Protein AF-A0A6V7IXF1-F1 (afdb_monomer_lite)

Organism: NCBI:txid1563983

Foldseek 3Di:
DPLADPVLVVVVVCLPDPDPVSNVVVCVVCVPVVVVSLVRNCVRDPDPVSNVVSVVSVVVVVD

Structure (mmCIF, N/CA/C/O backbone):
data_AF-A0A6V7IXF1-F1
#
_entry.id   AF-A0A6V7IXF1-F1
#
loop_
_atom_site.group_PDB
_atom_site.id
_atom_site.type_symbol
_atom_site.label_atom_id
_atom_site.label_alt_id
_atom_site.label_comp_id
_atom_site.label_asym_id
_atom_site.label_entity_id
_atom_site.label_seq_id
_atom_site.pdbx_PDB_ins_code
_atom_site.Cartn_x
_atom_site.Cartn_y
_atom_site.Cartn_z
_atom_site.occupancy
_atom_site.B_iso_or_equiv
_atom_site.auth_seq_id
_atom_site.auth_comp_id
_atom_site.auth_asym_id
_atom_site.auth_atom_id
_atom_site.pdbx_PDB_model_num
ATOM 1 N N . SER A 1 1 ? -18.200 -9.358 11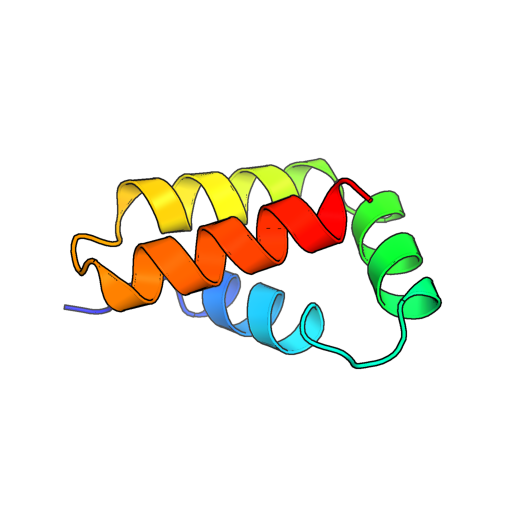.437 1.00 45.44 1 SER A N 1
ATOM 2 C CA . SER A 1 1 ? -17.629 -8.022 11.194 1.00 45.44 1 SER A CA 1
ATOM 3 C C . SER A 1 1 ? -16.382 -8.184 10.348 1.00 45.44 1 SER A C 1
ATOM 5 O O . SER A 1 1 ? -15.343 -8.529 10.898 1.00 45.44 1 SER A O 1
ATOM 7 N N . GLN A 1 2 ? -16.493 -8.085 9.020 1.00 53.44 2 GLN A N 1
ATOM 8 C CA . GLN A 1 2 ? -15.298 -8.080 8.170 1.00 53.44 2 GLN A CA 1
ATOM 9 C C . GLN A 1 2 ? -14.644 -6.704 8.304 1.00 53.44 2 GLN A C 1
ATOM 11 O O . GLN A 1 2 ? -15.322 -5.689 8.191 1.00 53.44 2 GLN A O 1
ATOM 16 N N . MET A 1 3 ? -13.358 -6.687 8.651 1.00 62.19 3 MET A N 1
ATOM 17 C CA . MET A 1 3 ? -12.596 -5.457 8.903 1.00 62.19 3 MET A CA 1
ATOM 18 C C . MET A 1 3 ? -12.280 -4.683 7.619 1.00 62.19 3 MET A C 1
ATOM 20 O O . MET A 1 3 ? -11.918 -3.517 7.704 1.00 62.19 3 MET A O 1
ATOM 24 N N . ILE A 1 4 ? -12.415 -5.334 6.460 1.00 71.31 4 ILE A N 1
ATOM 25 C CA . ILE A 1 4 ? -12.102 -4.839 5.118 1.00 71.31 4 ILE A CA 1
ATOM 26 C C . ILE A 1 4 ? -13.010 -5.562 4.111 1.00 71.31 4 ILE A C 1
ATOM 28 O O . ILE A 1 4 ? -13.437 -6.691 4.374 1.00 71.31 4 ILE A O 1
ATOM 32 N N . SER A 1 5 ? -13.298 -4.938 2.972 1.00 76.62 5 SER A N 1
ATOM 33 C CA . SER A 1 5 ? -14.007 -5.581 1.859 1.00 76.62 5 SER A CA 1
ATOM 34 C C . SER A 1 5 ? -13.124 -6.663 1.225 1.00 76.62 5 SER A C 1
ATOM 36 O O . SER A 1 5 ? -11.908 -6.492 1.163 1.00 76.62 5 SER A O 1
ATOM 38 N N . GLN A 1 6 ? -13.706 -7.739 0.685 1.00 76.25 6 GLN A N 1
ATOM 39 C CA . GLN A 1 6 ? -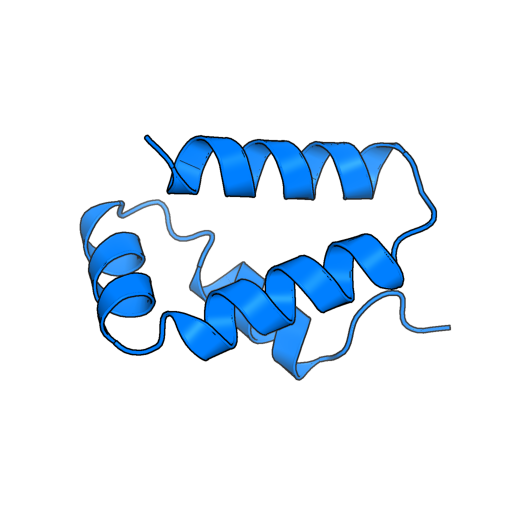12.933 -8.756 -0.048 1.00 76.25 6 GLN A CA 1
ATOM 40 C C . GLN A 1 6 ? -12.150 -8.142 -1.222 1.00 76.25 6 GLN A C 1
ATOM 42 O O . GLN A 1 6 ? -10.993 -8.473 -1.429 1.00 76.25 6 GLN A O 1
ATOM 47 N N . GLU A 1 7 ? -12.753 -7.183 -1.928 1.00 77.19 7 GLU A N 1
ATOM 48 C CA . GLU A 1 7 ? -12.108 -6.442 -3.019 1.00 77.19 7 GLU A CA 1
ATOM 49 C C . GLU A 1 7 ? -10.883 -5.640 -2.542 1.00 77.19 7 GLU A C 1
ATOM 51 O O . GLU A 1 7 ? -9.847 -5.634 -3.203 1.00 77.19 7 GLU A O 1
ATOM 56 N N . ASP A 1 8 ? -10.976 -5.012 -1.366 1.00 77.69 8 ASP A N 1
ATOM 57 C CA . ASP A 1 8 ? -9.870 -4.265 -0.760 1.00 77.69 8 ASP A CA 1
ATOM 58 C C . ASP A 1 8 ? -8.751 -5.212 -0.304 1.00 77.69 8 ASP A C 1
ATOM 60 O O . ASP A 1 8 ? -7.572 -4.915 -0.486 1.00 77.69 8 ASP A O 1
ATOM 64 N N . TYR A 1 9 ? -9.109 -6.376 0.249 1.00 77.56 9 TYR A N 1
ATOM 65 C CA . TYR A 1 9 ? -8.144 -7.408 0.627 1.00 77.56 9 TYR A CA 1
ATOM 66 C C . TYR A 1 9 ? -7.395 -7.963 -0.584 1.00 77.56 9 TYR A C 1
ATOM 68 O O . TYR A 1 9 ? -6.166 -8.011 -0.576 1.00 77.56 9 TYR A O 1
ATOM 76 N N . ASP A 1 10 ? -8.124 -8.344 -1.633 1.00 80.31 10 ASP A N 1
ATOM 77 C CA . ASP A 1 10 ? -7.546 -8.904 -2.852 1.00 80.31 10 ASP A CA 1
ATOM 78 C C . ASP A 1 10 ? -6.618 -7.883 -3.524 1.00 80.31 10 ASP A C 1
ATOM 80 O O . ASP A 1 10 ? -5.554 -8.248 -4.029 1.00 80.31 10 ASP A O 1
ATOM 84 N N . PHE A 1 11 ? -6.973 -6.593 -3.466 1.00 79.62 11 PHE A N 1
ATOM 85 C CA . PHE A 1 11 ? -6.102 -5.516 -3.922 1.00 79.62 11 PHE A CA 1
ATOM 86 C C . PHE A 1 11 ? -4.805 -5.443 -3.106 1.00 79.62 11 PHE A C 1
ATOM 88 O O . PHE A 1 11 ? -3.736 -5.440 -3.712 1.00 79.62 11 PHE A O 1
ATOM 95 N N . ILE A 1 12 ? -4.872 -5.436 -1.765 1.00 77.69 12 ILE A N 1
ATOM 96 C CA . ILE A 1 12 ? -3.672 -5.413 -0.906 1.00 77.69 12 ILE A CA 1
ATOM 97 C C . ILE A 1 12 ? -2.786 -6.624 -1.174 1.00 77.69 12 ILE A C 1
ATOM 99 O O . ILE A 1 12 ? -1.592 -6.460 -1.375 1.00 77.69 12 ILE A O 1
ATOM 103 N N . VAL A 1 13 ? -3.341 -7.834 -1.214 1.00 79.25 13 VAL A N 1
ATOM 104 C CA . VAL A 1 13 ? -2.548 -9.056 -1.440 1.00 79.25 13 VAL A CA 1
ATOM 105 C C . VAL A 1 13 ? -1.882 -9.023 -2.815 1.00 79.25 13 VAL A C 1
ATOM 107 O O . VAL A 1 13 ? -0.737 -9.434 -2.979 1.00 79.25 13 VAL A O 1
ATOM 110 N N . ALA A 1 14 ? -2.582 -8.492 -3.816 1.00 77.50 14 ALA A N 1
ATOM 111 C CA . ALA A 1 14 ? -2.035 -8.313 -5.150 1.00 77.50 14 ALA A CA 1
ATOM 112 C C . ALA A 1 14 ? -1.009 -7.163 -5.236 1.00 77.50 14 ALA A C 1
ATOM 114 O O . ALA A 1 14 ? -0.294 -7.082 -6.244 1.00 77.50 14 ALA A O 1
ATOM 115 N N . PHE A 1 15 ? -0.982 -6.278 -4.237 1.00 75.75 15 PHE A N 1
ATOM 116 C CA . PHE A 1 15 ? -0.084 -5.135 -4.087 1.00 75.75 15 PHE A CA 1
ATOM 117 C C . PHE A 1 15 ? 1.157 -5.457 -3.243 1.00 75.75 15 PHE A C 1
ATOM 119 O O . PHE A 1 15 ? 2.235 -4.957 -3.554 1.00 75.75 15 PHE A O 1
ATOM 126 N N . ASP A 1 16 ? 1.023 -6.338 -2.247 1.00 74.50 16 ASP A N 1
ATOM 127 C CA . ASP A 1 16 ? 2.068 -6.873 -1.355 1.00 74.50 16 ASP A CA 1
ATOM 128 C C . ASP A 1 16 ? 2.955 -7.912 -2.073 1.00 74.50 16 ASP A C 1
ATOM 130 O O . ASP A 1 16 ? 3.302 -8.980 -1.570 1.00 74.50 16 ASP A O 1
ATOM 134 N N . THR A 1 17 ? 3.275 -7.625 -3.333 1.00 72.50 17 THR A N 1
ATOM 135 C CA . THR A 1 17 ? 4.241 -8.382 -4.118 1.00 72.50 17 THR A CA 1
ATOM 136 C C . THR A 1 17 ? 5.636 -7.825 -3.861 1.00 72.50 17 THR A C 1
ATOM 138 O O . THR A 1 17 ? 5.842 -6.616 -3.801 1.00 72.50 17 THR A O 1
ATOM 141 N N . SER A 1 18 ? 6.623 -8.716 -3.754 1.00 62.69 18 SER A N 1
ATOM 142 C CA . SER A 1 18 ? 8.031 -8.365 -3.525 1.00 62.69 18 SER A CA 1
ATOM 143 C C . SER A 1 18 ? 8.676 -7.592 -4.688 1.00 62.69 18 SER A C 1
ATOM 145 O O . SER A 1 18 ? 9.817 -7.151 -4.571 1.00 62.69 18 SER A O 1
ATOM 147 N N . ASP A 1 19 ? 7.979 -7.462 -5.821 1.00 77.81 19 ASP A N 1
ATOM 148 C CA . ASP A 1 19 ? 8.448 -6.763 -7.013 1.00 77.81 19 ASP A CA 1
ATOM 149 C C . ASP A 1 19 ? 7.935 -5.313 -7.042 1.00 77.81 19 ASP A C 1
ATOM 151 O O . ASP A 1 19 ? 6.784 -5.028 -7.393 1.00 77.81 19 ASP A O 1
ATOM 155 N N . GLY A 1 20 ? 8.826 -4.377 -6.703 1.00 72.38 20 GLY A N 1
ATOM 156 C CA . GLY A 1 20 ? 8.537 -2.942 -6.704 1.00 72.38 20 GLY A CA 1
ATOM 157 C C . GLY A 1 20 ? 8.108 -2.392 -8.070 1.00 72.38 20 GLY A C 1
ATOM 158 O O . GLY A 1 20 ? 7.289 -1.473 -8.118 1.00 72.38 20 GLY A O 1
ATOM 159 N N . ALA A 1 21 ? 8.574 -2.980 -9.180 1.00 77.50 21 ALA A N 1
ATOM 160 C CA . ALA A 1 21 ? 8.199 -2.543 -10.526 1.00 77.50 21 ALA A CA 1
ATOM 161 C C . ALA A 1 21 ? 6.774 -2.988 -10.887 1.00 77.50 21 ALA A C 1
ATOM 163 O O . ALA A 1 21 ? 6.004 -2.219 -11.470 1.00 77.50 21 ALA A O 1
ATOM 164 N N . ALA A 1 22 ? 6.388 -4.205 -10.491 1.00 77.25 22 ALA A N 1
ATOM 165 C CA . ALA A 1 22 ? 5.020 -4.698 -10.647 1.00 77.25 22 ALA A CA 1
ATOM 166 C C . ALA A 1 22 ? 4.028 -3.888 -9.795 1.00 77.25 22 ALA A C 1
ATOM 168 O O . ALA A 1 22 ? 2.925 -3.566 -10.253 1.00 77.25 22 ALA A O 1
ATOM 169 N N . ARG A 1 23 ? 4.438 -3.508 -8.579 1.00 76.44 23 ARG A N 1
ATOM 170 C CA . ARG A 1 23 ? 3.672 -2.632 -7.684 1.00 76.44 23 ARG A CA 1
ATOM 171 C C . ARG A 1 23 ? 3.460 -1.245 -8.296 1.00 76.44 23 ARG A C 1
ATOM 173 O O . ARG A 1 23 ? 2.319 -0.794 -8.400 1.00 76.44 23 ARG A O 1
ATOM 180 N N . GLU A 1 24 ? 4.523 -0.607 -8.787 1.00 77.44 24 GLU A N 1
ATOM 181 C CA . GLU A 1 24 ? 4.433 0.676 -9.499 1.00 77.44 24 GLU A CA 1
ATOM 182 C C . GLU A 1 24 ? 3.541 0.594 -10.743 1.00 77.44 24 GLU A C 1
ATOM 184 O O . GLU A 1 24 ? 2.746 1.499 -10.996 1.00 77.44 24 GLU A O 1
ATOM 189 N N . ALA A 1 25 ? 3.645 -0.484 -11.526 1.00 81.81 25 ALA A N 1
ATOM 190 C CA . ALA A 1 25 ? 2.810 -0.677 -12.706 1.00 81.81 25 ALA A CA 1
ATOM 191 C C . ALA A 1 25 ? 1.321 -0.761 -12.334 1.00 81.81 25 ALA A C 1
ATOM 193 O O . ALA A 1 25 ? 0.483 -0.177 -13.023 1.00 81.81 25 ALA A O 1
ATOM 194 N N . LYS A 1 26 ? 0.982 -1.419 -11.217 1.00 77.31 26 LYS A N 1
ATOM 195 C CA . LYS A 1 26 ? -0.395 -1.470 -10.702 1.00 77.31 26 LYS A CA 1
ATOM 196 C C . LYS A 1 26 ? -0.881 -0.129 -10.157 1.00 77.31 26 LYS A C 1
ATOM 198 O O . LYS A 1 26 ? -2.028 0.233 -10.423 1.00 77.31 26 LYS A O 1
ATOM 203 N N . LEU A 1 27 ? -0.019 0.630 -9.473 1.00 77.31 27 LEU A N 1
ATOM 204 C CA . LEU A 1 27 ? -0.324 2.006 -9.055 1.00 77.31 27 LEU A CA 1
ATOM 205 C C . LEU A 1 27 ? -0.599 2.903 -10.252 1.00 77.31 27 LEU A C 1
ATOM 207 O O . LEU A 1 27 ? -1.589 3.624 -10.261 1.00 77.31 27 LEU A O 1
ATOM 211 N N . LYS A 1 28 ? 0.255 2.835 -11.277 1.00 80.50 28 LYS A N 1
ATOM 212 C CA . LYS A 1 28 ? 0.118 3.635 -12.499 1.00 80.50 28 LYS A CA 1
ATOM 213 C C . LYS A 1 28 ? -1.104 3.217 -13.315 1.00 80.50 28 LYS A C 1
ATOM 215 O O . LYS A 1 28 ? -1.730 4.073 -13.930 1.00 80.50 28 L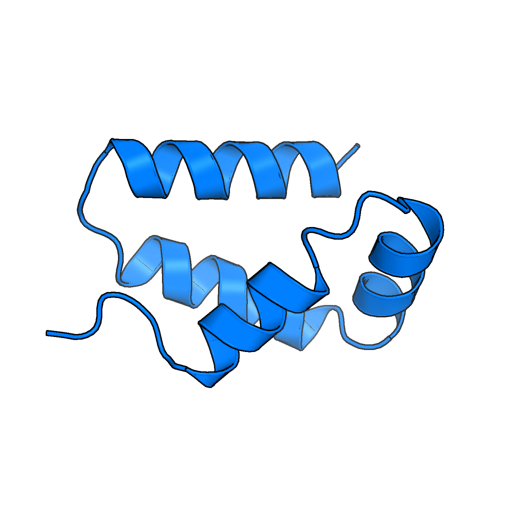YS A O 1
ATOM 220 N N . ALA A 1 29 ? -1.470 1.935 -13.291 1.00 82.00 29 ALA A N 1
ATOM 221 C CA . ALA A 1 29 ? -2.658 1.436 -13.973 1.00 82.00 29 ALA A CA 1
ATOM 222 C C . ALA A 1 29 ? -3.961 1.919 -13.317 1.00 82.00 29 ALA A C 1
ATOM 224 O O . ALA A 1 29 ? -4.886 2.285 -14.034 1.00 82.00 29 ALA A O 1
ATOM 225 N N . ASN A 1 30 ? -4.047 1.927 -11.979 1.00 79.50 30 ASN A N 1
ATOM 226 C CA . ASN A 1 30 ? -5.276 2.284 -11.256 1.00 79.50 30 ASN A CA 1
ATOM 227 C C . ASN A 1 30 ? -5.005 3.077 -9.957 1.00 79.50 30 ASN A C 1
ATOM 229 O O . ASN A 1 30 ? -5.304 2.594 -8.859 1.00 79.50 30 ASN A O 1
ATOM 233 N N . PRO A 1 31 ? -4.506 4.324 -10.050 1.00 79.62 31 PRO A N 1
ATOM 234 C CA . PRO A 1 31 ? -4.105 5.106 -8.875 1.00 79.62 31 PRO A CA 1
ATOM 235 C C . PRO A 1 31 ? -5.294 5.478 -7.978 1.00 79.62 31 PRO A C 1
ATOM 237 O O . PRO A 1 31 ? -5.197 5.458 -6.753 1.00 79.62 31 PRO A O 1
ATOM 240 N N . ASN A 1 32 ? -6.454 5.754 -8.581 1.00 82.12 32 ASN A N 1
ATOM 241 C CA . ASN A 1 32 ? -7.669 6.112 -7.846 1.00 82.12 32 ASN A CA 1
ATOM 242 C C . ASN A 1 32 ? -8.237 4.933 -7.046 1.00 82.12 32 ASN A C 1
ATOM 244 O O . ASN A 1 32 ? -8.751 5.137 -5.948 1.00 82.12 32 ASN A O 1
ATOM 248 N N . GLN A 1 33 ? -8.141 3.711 -7.581 1.00 81.31 33 GLN A N 1
ATOM 249 C CA . GLN A 1 33 ? -8.582 2.511 -6.868 1.00 81.31 33 GLN A CA 1
ATOM 250 C C . GLN A 1 33 ? -7.668 2.244 -5.672 1.00 81.31 33 GLN A C 1
ATOM 252 O O . GLN A 1 33 ? -8.170 2.011 -4.579 1.00 81.31 33 GLN A O 1
ATOM 257 N N . ALA A 1 34 ? -6.349 2.373 -5.856 1.00 80.19 34 ALA A N 1
ATOM 258 C CA . ALA A 1 34 ? -5.384 2.236 -4.769 1.00 80.19 34 ALA A CA 1
ATOM 259 C C . ALA A 1 34 ? -5.690 3.221 -3.630 1.00 80.19 34 ALA A C 1
ATOM 261 O O . ALA A 1 34 ? -5.888 2.810 -2.488 1.00 80.19 34 ALA A O 1
ATOM 262 N N . ALA A 1 35 ? -5.823 4.513 -3.952 1.00 82.44 35 ALA A N 1
ATOM 263 C CA . ALA A 1 35 ? -6.148 5.547 -2.972 1.00 82.44 35 ALA A CA 1
ATOM 264 C C . ALA A 1 35 ? -7.474 5.272 -2.246 1.00 82.44 35 ALA A C 1
ATOM 266 O O . ALA A 1 35 ? -7.549 5.415 -1.026 1.00 82.44 35 ALA A O 1
ATOM 267 N N . LYS A 1 36 ? -8.509 4.839 -2.977 1.00 84.31 36 LYS A N 1
ATOM 268 C CA . LYS A 1 36 ? -9.818 4.498 -2.406 1.00 84.31 36 LYS A CA 1
ATOM 269 C C . LYS A 1 36 ? -9.731 3.310 -1.447 1.00 84.31 36 LYS A C 1
ATOM 271 O O . LYS A 1 36 ? -10.303 3.380 -0.362 1.00 84.31 36 LYS A O 1
ATOM 276 N N . THR A 1 37 ? -8.992 2.266 -1.810 1.00 82.56 37 THR A N 1
ATOM 277 C CA . THR A 1 37 ? -8.758 1.103 -0.949 1.00 82.56 37 THR A CA 1
ATOM 278 C C . THR A 1 37 ? -7.990 1.506 0.309 1.00 82.56 37 THR A C 1
ATOM 280 O O . THR A 1 37 ? -8.463 1.233 1.407 1.00 82.56 37 THR A O 1
ATOM 283 N N . PHE A 1 38 ? -6.893 2.265 0.208 1.00 79.62 38 PHE A N 1
ATOM 284 C CA . PHE A 1 38 ? -6.171 2.763 1.391 1.00 79.62 38 PHE A CA 1
ATOM 285 C C . PHE A 1 38 ? -7.042 3.634 2.310 1.00 79.62 38 PHE A C 1
ATOM 287 O O . PHE A 1 38 ? -7.017 3.457 3.527 1.00 79.62 38 PHE A O 1
ATOM 294 N N . LEU A 1 39 ? -7.872 4.518 1.748 1.00 80.75 39 LEU A N 1
ATOM 295 C CA . LEU A 1 39 ? -8.845 5.314 2.507 1.00 80.75 39 LEU A CA 1
ATOM 296 C C . LEU A 1 39 ? -9.894 4.445 3.211 1.00 80.75 39 LEU A C 1
ATOM 298 O O . LEU A 1 39 ? -10.188 4.671 4.384 1.00 80.75 39 LEU A O 1
ATOM 302 N N . ASN A 1 40 ? -10.438 3.438 2.523 1.00 79.31 40 ASN A N 1
ATOM 303 C CA . ASN A 1 40 ? -11.401 2.503 3.104 1.00 79.31 40 ASN A CA 1
ATOM 304 C C . ASN A 1 40 ? -10.790 1.709 4.260 1.00 79.31 40 ASN A C 1
ATOM 306 O O . ASN A 1 40 ? -11.452 1.512 5.281 1.00 79.31 40 ASN A O 1
ATOM 310 N N . LEU A 1 41 ? -9.535 1.286 4.111 1.00 76.31 41 LEU A N 1
ATOM 311 C CA . LEU A 1 41 ? -8.788 0.554 5.127 1.00 76.31 41 LEU A CA 1
ATOM 312 C C . LEU A 1 41 ? -8.518 1.426 6.357 1.00 76.31 41 LEU A C 1
ATOM 314 O O . LEU A 1 41 ? -8.795 1.000 7.474 1.00 76.31 41 LEU A O 1
ATOM 318 N N . LEU A 1 42 ? -8.071 2.669 6.161 1.00 76.31 42 LEU A N 1
ATOM 319 C CA . LEU A 1 42 ? -7.895 3.637 7.250 1.00 76.31 42 LEU A CA 1
ATOM 320 C C . LEU A 1 42 ? -9.223 3.985 7.944 1.00 76.31 42 LEU A C 1
ATOM 322 O O . LEU A 1 42 ? -9.237 4.232 9.147 1.00 76.31 42 LEU A O 1
ATOM 326 N N . GLY A 1 43 ? -10.337 3.987 7.205 1.00 74.12 43 GLY A N 1
ATOM 327 C CA . GLY A 1 43 ? -11.668 4.284 7.740 1.00 74.12 43 GLY A CA 1
ATOM 328 C C . GLY A 1 43 ? -12.322 3.135 8.519 1.00 74.12 43 GLY A C 1
ATOM 329 O O . GLY A 1 43 ? -13.069 3.396 9.461 1.00 74.12 43 GLY A O 1
ATOM 330 N N . HIS A 1 44 ? -12.062 1.875 8.152 1.00 68.88 44 HIS A N 1
ATOM 331 C CA . HIS A 1 44 ? -12.717 0.704 8.761 1.00 68.88 44 HIS A CA 1
ATOM 332 C C . HIS A 1 44 ? -11.874 -0.013 9.820 1.00 68.88 44 HIS A C 1
ATOM 334 O O . HIS A 1 44 ? -12.414 -0.765 10.637 1.00 68.88 44 HIS A O 1
ATOM 340 N N . VAL A 1 45 ? -10.558 0.196 9.833 1.00 68.06 45 VAL A N 1
ATOM 341 C CA . VAL A 1 45 ? -9.667 -0.502 10.758 1.00 68.06 45 VAL A CA 1
ATOM 342 C C . VAL A 1 45 ? -9.551 0.275 12.069 1.00 68.06 45 VAL A C 1
ATOM 344 O O . VAL A 1 45 ? -8.980 1.354 12.125 1.00 68.06 45 VAL A O 1
ATOM 347 N N . SER A 1 46 ? -10.053 -0.315 13.157 1.00 59.94 46 SER A N 1
ATOM 348 C CA . SER A 1 46 ? -9.966 0.245 14.521 1.00 59.94 46 SER A CA 1
ATOM 349 C C . SER A 1 46 ? -8.909 -0.435 15.407 1.00 59.94 46 SER A C 1
ATOM 351 O O . SER A 1 46 ? -8.886 -0.210 16.614 1.00 59.94 46 SER A O 1
ATOM 353 N N . LYS A 1 47 ? -8.074 -1.325 14.848 1.00 65.06 47 LYS A N 1
ATOM 354 C CA . LYS A 1 47 ? -7.023 -2.052 15.583 1.00 65.06 47 LYS A CA 1
ATOM 355 C C . LYS A 1 47 ? -5.644 -1.469 15.272 1.00 65.06 47 LYS A C 1
ATOM 357 O O . LYS A 1 47 ? -5.232 -1.499 14.114 1.00 65.06 47 LYS A O 1
ATOM 362 N N . ASP A 1 48 ? -4.918 -1.048 16.309 1.00 69.56 48 ASP A N 1
ATOM 363 C CA . ASP A 1 48 ? -3.587 -0.415 16.222 1.00 69.56 48 ASP A CA 1
ATOM 364 C C . ASP A 1 48 ? -2.612 -1.129 15.275 1.00 69.56 48 ASP A C 1
ATOM 366 O O . ASP A 1 48 ? -2.007 -0.509 14.405 1.00 69.56 48 ASP A O 1
ATOM 370 N N . GLN A 1 49 ? -2.491 -2.454 15.391 1.00 67.00 49 GLN A N 1
ATOM 371 C CA . GLN A 1 49 ? -1.502 -3.218 14.625 1.00 67.00 49 GLN A CA 1
ATOM 372 C C . GLN A 1 49 ? -1.807 -3.274 13.121 1.00 67.00 49 GLN A C 1
ATOM 374 O O . GLN A 1 49 ? -0.898 -3.280 12.295 1.00 67.00 49 GLN A O 1
ATOM 379 N N . THR A 1 50 ? -3.087 -3.291 12.748 1.00 72.69 50 THR A N 1
ATOM 380 C CA . THR A 1 50 ? -3.496 -3.289 11.339 1.00 72.69 50 THR A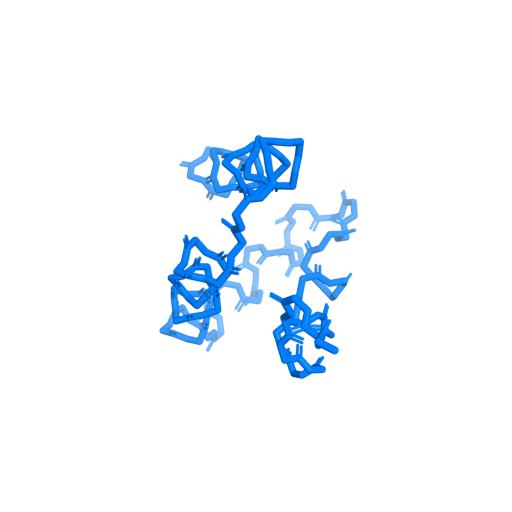 CA 1
ATOM 381 C C . THR A 1 50 ? -3.334 -1.894 10.734 1.00 72.69 50 THR A C 1
ATOM 383 O O . THR A 1 50 ? -2.914 -1.788 9.586 1.00 72.69 50 THR A O 1
ATOM 386 N N . ILE A 1 51 ? -3.578 -0.830 11.514 1.00 78.44 51 ILE A N 1
ATOM 387 C CA . ILE A 1 51 ? -3.302 0.553 11.091 1.00 78.44 51 ILE A CA 1
ATOM 388 C C . ILE A 1 51 ? -1.808 0.738 10.826 1.00 78.44 51 ILE A C 1
ATOM 390 O O . ILE A 1 51 ? -1.448 1.253 9.774 1.00 78.44 51 ILE A O 1
ATOM 394 N N . GLN A 1 52 ? -0.937 0.285 11.73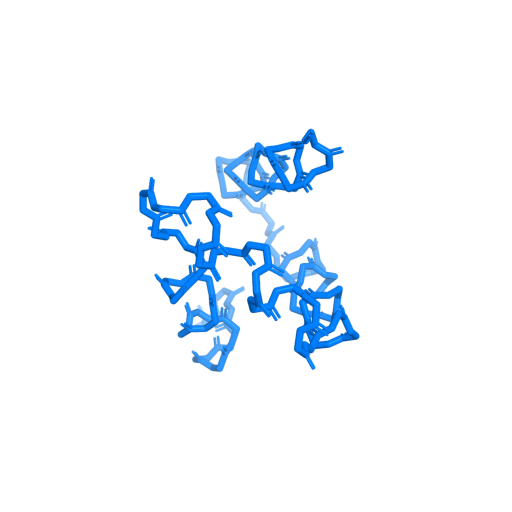4 1.00 79.69 52 GLN A N 1
ATOM 395 C CA . GLN A 1 52 ? 0.515 0.383 11.544 1.00 79.69 52 GLN A CA 1
ATOM 396 C C . GLN A 1 52 ? 0.978 -0.317 10.265 1.00 79.69 52 GLN A C 1
ATOM 398 O O . GLN A 1 52 ? 1.722 0.275 9.494 1.00 79.69 52 GLN A O 1
ATOM 403 N N . TYR A 1 53 ? 0.484 -1.529 9.998 1.00 81.50 53 TYR A N 1
ATOM 404 C CA . TYR A 1 53 ? 0.803 -2.248 8.762 1.00 81.50 53 TYR A CA 1
ATOM 405 C C . TYR A 1 53 ? 0.359 -1.482 7.504 1.00 81.50 53 TYR A C 1
ATOM 407 O O . TYR A 1 53 ? 1.126 -1.359 6.552 1.00 81.50 53 TYR A O 1
ATOM 415 N N . ILE A 1 54 ? -0.850 -0.908 7.513 1.00 79.69 54 ILE A N 1
ATOM 416 C CA . ILE A 1 54 ? -1.345 -0.084 6.399 1.00 79.69 54 ILE A CA 1
ATOM 417 C C . ILE A 1 54 ? -0.476 1.165 6.212 1.00 79.69 54 ILE A C 1
ATOM 419 O O . ILE A 1 54 ? -0.126 1.493 5.083 1.00 79.69 54 ILE A O 1
ATOM 423 N N . LEU A 1 55 ? -0.110 1.849 7.299 1.00 81.88 55 LEU A N 1
ATOM 424 C CA . LEU A 1 55 ? 0.737 3.041 7.242 1.00 81.88 55 LEU A CA 1
ATOM 425 C C . LEU A 1 55 ? 2.131 2.723 6.694 1.00 81.88 55 LEU A C 1
ATOM 427 O O . LEU A 1 55 ? 2.614 3.476 5.858 1.00 81.88 55 LEU A O 1
ATOM 431 N N . THR A 1 56 ? 2.739 1.602 7.094 1.00 85.00 56 THR A N 1
ATOM 432 C CA . THR A 1 56 ? 4.018 1.145 6.528 1.00 85.00 56 THR A CA 1
ATOM 433 C C . THR A 1 56 ? 3.899 0.864 5.031 1.00 85.00 56 THR A C 1
ATOM 435 O O . THR A 1 56 ? 4.726 1.342 4.268 1.00 85.00 56 THR A O 1
ATOM 438 N N . MET A 1 57 ? 2.834 0.193 4.578 1.00 78.75 57 MET A N 1
ATOM 439 C CA . MET A 1 57 ? 2.623 -0.027 3.140 1.00 78.75 57 MET A CA 1
ATOM 440 C C . MET A 1 57 ? 2.415 1.271 2.348 1.00 78.75 57 MET A C 1
ATOM 442 O O . MET A 1 57 ? 2.842 1.354 1.197 1.00 78.75 57 MET A O 1
ATOM 446 N N . ILE A 1 58 ? 1.741 2.270 2.929 1.00 80.75 58 ILE A N 1
ATOM 447 C CA . ILE A 1 58 ? 1.570 3.589 2.299 1.00 80.75 58 ILE A CA 1
ATOM 448 C C . ILE A 1 58 ? 2.915 4.317 2.227 1.00 80.75 58 ILE A C 1
ATOM 450 O O . ILE A 1 58 ? 3.215 4.923 1.204 1.00 80.75 58 ILE A O 1
ATOM 454 N N . ASP A 1 59 ? 3.727 4.248 3.280 1.00 81.69 59 ASP A N 1
ATOM 455 C CA . ASP A 1 59 ? 5.052 4.872 3.308 1.00 81.69 59 ASP A CA 1
ATOM 456 C C . ASP A 1 59 ? 5.979 4.231 2.263 1.00 81.69 59 ASP A C 1
ATOM 458 O O . ASP A 1 59 ? 6.573 4.928 1.441 1.00 81.69 59 ASP A O 1
ATOM 462 N N . ASP A 1 60 ? 5.972 2.896 2.183 1.00 76.88 60 ASP A N 1
ATOM 463 C CA . ASP A 1 60 ? 6.695 2.141 1.159 1.00 76.88 60 ASP A CA 1
ATOM 464 C C . ASP A 1 60 ? 6.187 2.441 -0.259 1.00 76.88 60 ASP A C 1
ATOM 466 O O . ASP A 1 60 ? 6.935 2.266 -1.214 1.00 76.88 60 ASP A O 1
ATOM 470 N N . MET A 1 61 ? 4.917 2.826 -0.431 1.00 72.50 61 MET A N 1
ATOM 471 C CA . MET A 1 61 ? 4.338 3.222 -1.723 1.00 72.50 61 MET A CA 1
ATOM 472 C C . MET A 1 61 ? 4.791 4.622 -2.162 1.00 72.50 61 MET A C 1
ATOM 474 O O . MET A 1 61 ? 4.84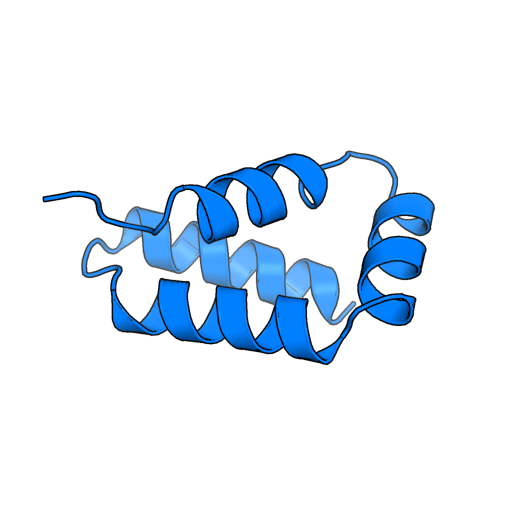2 4.888 -3.363 1.00 72.50 61 MET A O 1
ATOM 478 N N . LEU A 1 62 ? 5.042 5.524 -1.210 1.00 73.12 62 LEU A N 1
ATOM 479 C CA . LEU A 1 62 ? 5.426 6.914 -1.473 1.00 73.12 62 LEU A CA 1
ATOM 480 C C . LEU A 1 62 ? 6.933 7.089 -1.734 1.00 73.12 62 LEU A C 1
ATOM 482 O O . LEU A 1 62 ? 7.316 8.130 -2.273 1.00 73.12 62 LEU A O 1
ATOM 486 N N . GLN A 1 63 ? 7.755 6.105 -1.354 1.00 65.56 63 GLN A N 1
ATOM 487 C CA . GLN A 1 63 ? 9.186 6.012 -1.686 1.00 65.56 63 GLN A CA 1
ATOM 488 C C . GLN A 1 63 ? 9.421 5.449 -3.090 1.00 65.56 63 GLN A C 1
ATOM 490 O O . GLN A 1 63 ? 10.326 5.991 -3.767 1.00 65.56 63 GLN A O 1
#

Radius of gyration: 11.36 Å; chains: 1; bounding box: 27×16×30 Å

pLDDT: mean 75.56, std 7.25, range [45.44, 85.0]

InterPro domains:
  IPR004908 ATPase, V1 complex, subunit H [PF03224] (1-63)
  IPR004908 ATPase, V1 complex, subunit H [PTHR10698] (1-63)
  IPR011989 Armadillo-like helical [G3DSA:1.25.10.10] (1-63)
  IPR016024 Armadillo-type fold [SSF48371] (1-63)

Sequence (63 aa):
SQMISQEDYDFIVAFDTSDGAAREAKLKANPNQAAKTFLNLLGHVSKDQTIQYILTMIDDMLQ

Secondary structure (DSSP, 8-state):
--SS-HHHHHHHHHH--S-HHHHHHHHHH-HHHHHHHHHHHHHH---HHHHHHHHHHHHHHH-